Protein AF-A0A7W1CED3-F1 (afdb_monomer)

Foldseek 3Di:
DDDDDDDDDDPPPDDPVVVVVVVVVVVVVVVCVVCVVVVLVPDDPVVSVVVVVVCVPVVDPD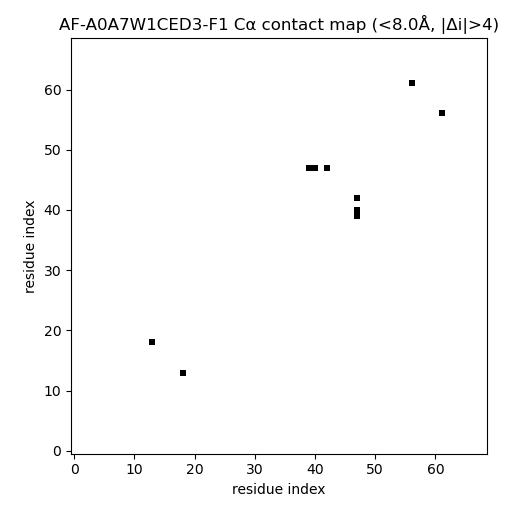PDPDPDD

Structure (mmCIF, N/CA/C/O backbone):
data_AF-A0A7W1CED3-F1
#
_entry.id   AF-A0A7W1CED3-F1
#
loop_
_atom_site.group_PDB
_atom_site.id
_atom_site.type_symbol
_atom_site.label_atom_id
_atom_site.label_alt_id
_atom_site.label_comp_id
_atom_site.label_asym_id
_atom_site.label_entity_id
_atom_site.label_seq_id
_atom_site.pdbx_PDB_ins_code
_atom_site.Cartn_x
_atom_site.Cartn_y
_atom_site.Cartn_z
_atom_site.occupancy
_atom_site.B_iso_or_equiv
_atom_site.auth_seq_id
_atom_site.auth_comp_id
_atom_site.auth_asym_id
_atom_site.auth_atom_id
_atom_site.pdbx_PDB_model_num
ATOM 1 N N . MET A 1 1 ? 53.676 -16.692 15.571 1.00 47.94 1 MET A N 1
ATOM 2 C CA . MET A 1 1 ? 52.768 -17.433 14.669 1.00 47.94 1 MET A CA 1
ATOM 3 C C . MET A 1 1 ? 51.443 -16.683 14.613 1.00 47.94 1 MET A C 1
ATOM 5 O O . MET A 1 1 ? 50.813 -16.531 15.650 1.00 47.94 1 MET A O 1
ATOM 9 N N . GLN A 1 2 ? 51.067 -16.116 13.463 1.00 56.16 2 GLN A N 1
ATOM 10 C CA . GLN A 1 2 ? 49.796 -15.392 13.317 1.00 56.16 2 GLN A CA 1
ATOM 11 C C . GLN A 1 2 ? 48.638 -16.396 13.256 1.00 56.16 2 GLN A C 1
ATOM 13 O O . GLN A 1 2 ? 48.618 -17.266 12.387 1.00 56.16 2 GLN A O 1
ATOM 18 N N . GLY A 1 3 ? 47.684 -16.288 14.183 1.00 70.06 3 GLY A N 1
ATOM 19 C CA . GLY A 1 3 ? 46.478 -17.113 14.191 1.00 70.06 3 GLY A CA 1
ATOM 20 C C . GLY A 1 3 ? 45.625 -16.826 12.957 1.00 70.06 3 GLY A C 1
ATOM 21 O O . GLY A 1 3 ? 45.011 -15.765 12.846 1.00 70.06 3 GLY A O 1
ATOM 22 N N . LYS A 1 4 ? 45.598 -17.763 12.009 1.00 69.31 4 LYS A N 1
ATOM 23 C CA . LYS A 1 4 ? 44.738 -17.689 10.825 1.00 69.31 4 LYS A CA 1
ATOM 24 C C . LYS A 1 4 ? 43.290 -17.849 11.303 1.00 69.31 4 LYS A C 1
ATOM 26 O O . LYS A 1 4 ? 42.950 -18.886 11.860 1.00 69.31 4 LYS A O 1
ATOM 31 N N . LYS A 1 5 ? 42.449 -16.818 11.159 1.00 69.88 5 LYS A N 1
ATOM 32 C CA . LYS A 1 5 ? 41.037 -16.873 11.583 1.00 69.88 5 LYS A CA 1
ATOM 33 C C . LYS A 1 5 ? 40.302 -17.941 10.756 1.00 69.88 5 LYS A C 1
ATOM 35 O O . LYS A 1 5 ? 40.146 -17.763 9.554 1.00 69.88 5 LYS A O 1
ATOM 40 N N . THR A 1 6 ? 39.880 -19.041 11.381 1.00 73.31 6 THR A N 1
ATOM 41 C CA . THR A 1 6 ? 39.278 -20.216 10.709 1.00 73.31 6 THR A CA 1
ATOM 42 C C . THR A 1 6 ? 37.755 -20.305 10.813 1.00 73.31 6 THR A C 1
ATOM 44 O O . THR A 1 6 ? 37.166 -21.224 10.254 1.00 73.31 6 THR A O 1
ATOM 47 N N . GLY A 1 7 ? 37.085 -19.369 11.485 1.00 70.75 7 GLY A N 1
ATOM 48 C CA . GLY A 1 7 ? 35.636 -19.452 11.663 1.00 70.7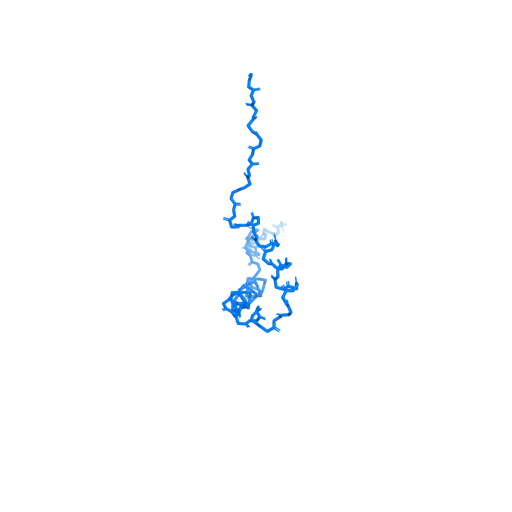5 7 GLY A CA 1
ATOM 49 C C . GLY A 1 7 ? 35.028 -18.118 12.054 1.00 70.75 7 GLY A C 1
ATOM 50 O O . GLY A 1 7 ? 35.143 -17.683 13.194 1.00 70.75 7 GLY A O 1
ATOM 51 N N . GLY A 1 8 ? 34.388 -17.462 11.094 1.00 76.62 8 GLY A N 1
ATOM 52 C CA . GLY A 1 8 ? 33.615 -16.243 11.291 1.00 76.62 8 GLY A CA 1
ATOM 53 C C . GLY A 1 8 ? 32.452 -16.205 10.308 1.00 76.62 8 GLY A C 1
ATOM 54 O O . GLY A 1 8 ? 32.391 -17.002 9.373 1.00 76.62 8 GLY A O 1
ATOM 55 N N . ARG A 1 9 ? 31.510 -15.284 10.517 1.00 76.31 9 ARG A N 1
ATOM 56 C CA . ARG A 1 9 ? 30.371 -15.117 9.609 1.00 76.31 9 ARG A CA 1
ATOM 57 C C . ARG A 1 9 ? 30.880 -14.757 8.207 1.00 76.31 9 ARG A C 1
ATOM 59 O O . ARG A 1 9 ? 31.616 -13.784 8.056 1.00 76.31 9 ARG A O 1
ATOM 66 N N . VAL A 1 10 ? 30.477 -15.531 7.200 1.00 78.12 10 VAL A N 1
ATOM 67 C CA . VAL A 1 10 ? 30.857 -15.293 5.801 1.00 78.12 10 VAL A CA 1
ATOM 68 C C . VAL A 1 10 ? 30.264 -13.960 5.336 1.00 78.12 10 VAL A C 1
ATOM 70 O O . VAL A 1 10 ? 29.100 -13.641 5.607 1.00 78.12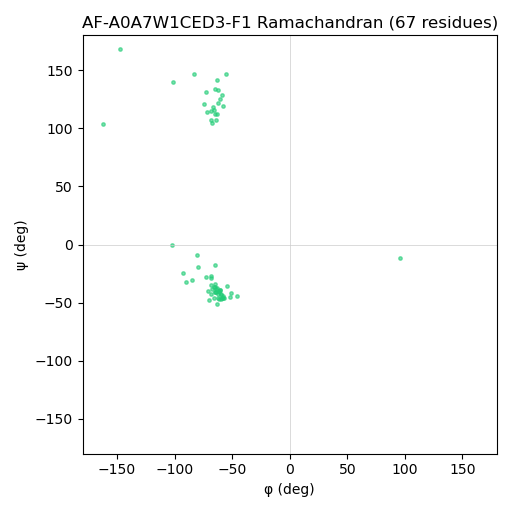 10 VAL A O 1
ATOM 73 N N . ALA A 1 11 ? 31.079 -13.143 4.668 1.00 68.44 11 ALA A N 1
ATOM 74 C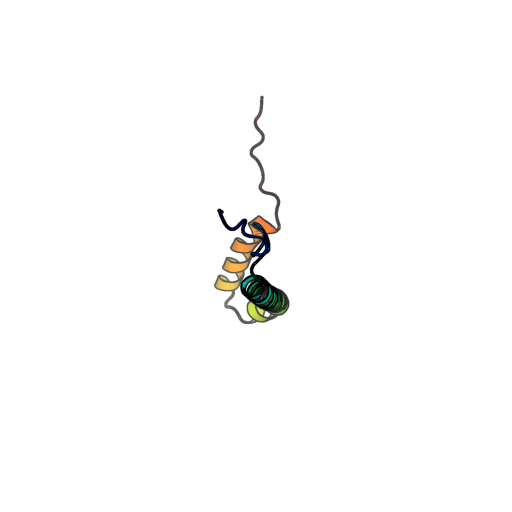 CA . ALA A 1 11 ? 30.614 -11.897 4.074 1.00 68.44 11 ALA A CA 1
ATOM 75 C C . ALA A 1 11 ? 29.490 -12.201 3.070 1.00 68.44 11 ALA A C 1
ATOM 77 O O . ALA A 1 11 ? 29.621 -13.087 2.232 1.00 68.44 11 ALA A O 1
ATOM 78 N N . GLY A 1 12 ? 28.361 -11.504 3.198 1.00 72.88 12 GLY A N 1
ATOM 79 C CA . GLY A 1 12 ? 27.166 -11.755 2.389 1.00 72.88 12 GLY A CA 1
ATOM 80 C C . GLY A 1 12 ? 26.115 -12.662 3.036 1.00 72.88 12 GLY A C 1
ATOM 81 O O . GLY A 1 12 ? 24.985 -12.672 2.560 1.00 72.88 12 GLY A O 1
ATOM 82 N N . THR A 1 13 ? 26.400 -13.354 4.152 1.00 76.75 13 THR A N 1
ATOM 83 C CA . THR A 1 13 ? 25.349 -14.095 4.873 1.00 76.75 13 THR A CA 1
ATOM 84 C C . THR A 1 13 ? 24.333 -13.104 5.458 1.00 76.75 13 THR A C 1
ATOM 86 O O . THR A 1 13 ? 24.710 -12.307 6.323 1.00 76.75 13 THR A O 1
ATOM 89 N N . PRO A 1 14 ? 23.061 -13.105 5.027 1.00 74.81 14 PRO A N 1
ATOM 90 C CA . PRO A 1 14 ? 22.073 -12.169 5.547 1.00 74.81 14 PRO A CA 1
ATOM 91 C C . PRO A 1 14 ? 21.855 -12.406 7.045 1.00 74.81 14 PRO A C 1
ATOM 93 O O . PRO A 1 14 ? 21.851 -13.542 7.518 1.00 74.81 14 PRO A O 1
ATOM 96 N N . ASN A 1 15 ? 21.680 -11.327 7.810 1.00 79.75 15 ASN A N 1
ATOM 97 C CA . ASN A 1 15 ? 21.399 -11.438 9.238 1.00 79.75 15 ASN A CA 1
ATOM 98 C C . ASN A 1 15 ? 20.013 -12.078 9.427 1.00 79.75 15 ASN A C 1
ATOM 100 O O . ASN A 1 15 ? 19.011 -11.511 8.984 1.00 79.75 15 ASN A O 1
ATOM 104 N N . ARG A 1 16 ? 19.961 -13.245 10.078 1.00 79.75 16 ARG A N 1
ATOM 105 C CA . ARG A 1 16 ? 18.734 -14.024 10.295 1.00 79.75 16 ARG A CA 1
ATOM 106 C C . ARG A 1 16 ? 17.615 -13.185 10.915 1.00 79.75 16 ARG A C 1
ATOM 108 O O . ARG A 1 16 ? 16.519 -13.181 10.368 1.00 79.75 16 ARG A O 1
ATOM 115 N N . LEU A 1 17 ? 17.926 -12.388 11.940 1.00 77.06 17 LEU A N 1
ATOM 116 C CA . LEU A 1 17 ? 16.957 -11.499 12.588 1.00 77.06 17 LEU A CA 1
ATOM 117 C C . LEU A 1 17 ? 16.365 -10.488 11.594 1.00 77.06 17 LEU A C 1
ATOM 119 O O . LEU A 1 17 ? 15.158 -10.289 11.534 1.00 77.06 17 LEU A O 1
ATOM 123 N N . THR A 1 18 ? 17.203 -9.890 10.740 1.00 81.38 18 THR A N 1
ATOM 124 C CA . THR A 1 18 ? 16.713 -8.952 9.713 1.00 81.38 18 THR A CA 1
ATOM 125 C C . THR A 1 18 ? 15.887 -9.641 8.632 1.00 81.38 18 THR A C 1
ATOM 127 O O . THR A 1 18 ? 15.028 -9.009 8.029 1.00 81.38 18 THR A O 1
ATOM 130 N N . LYS A 1 19 ? 16.150 -10.923 8.348 1.00 84.25 19 LYS A N 1
ATOM 131 C CA . LYS A 1 19 ? 15.352 -11.707 7.402 1.00 84.25 19 LYS A CA 1
ATOM 132 C C . LYS A 1 19 ? 13.971 -11.991 7.989 1.00 84.25 19 LYS A C 1
ATOM 134 O O . LYS A 1 19 ? 12.991 -11.728 7.311 1.00 84.25 19 LYS A O 1
ATOM 139 N N . GLU A 1 20 ? 13.910 -12.450 9.234 1.00 85.94 20 GLU A N 1
ATOM 140 C CA . GLU A 1 20 ? 12.656 -12.726 9.947 1.00 85.94 20 GLU A CA 1
ATOM 141 C C . GLU A 1 20 ? 11.792 -11.462 10.061 1.00 85.94 20 GLU A C 1
ATOM 143 O O . GLU A 1 20 ? 10.628 -11.485 9.670 1.00 85.94 20 GLU A O 1
ATOM 148 N N . LEU A 1 21 ? 12.379 -10.326 10.454 1.00 87.88 21 LEU A N 1
ATOM 149 C CA . LEU A 1 21 ? 11.667 -9.042 10.501 1.00 87.88 21 LEU A CA 1
ATOM 150 C C . LEU A 1 21 ? 11.151 -8.594 9.125 1.00 87.88 21 LEU A C 1
ATOM 152 O O . LEU A 1 21 ? 10.025 -8.112 9.025 1.00 87.88 21 LEU A O 1
ATOM 156 N N . ARG A 1 22 ? 11.938 -8.767 8.050 1.00 87.19 22 ARG A N 1
ATOM 157 C CA . ARG A 1 22 ? 11.471 -8.458 6.685 1.00 87.19 22 ARG A CA 1
ATOM 158 C C . ARG A 1 22 ? 10.321 -9.359 6.249 1.00 87.19 22 ARG A C 1
ATOM 160 O O . ARG A 1 22 ? 9.438 -8.873 5.553 1.00 87.19 22 ARG A O 1
ATOM 167 N N . THR A 1 23 ? 10.333 -10.635 6.630 1.00 91.19 23 THR A N 1
ATOM 168 C CA . THR A 1 23 ? 9.231 -11.558 6.335 1.00 91.19 23 THR A CA 1
ATOM 169 C C . THR A 1 23 ? 7.953 -11.098 7.025 1.00 91.19 23 THR A C 1
ATOM 171 O O . THR A 1 23 ? 6.958 -10.892 6.345 1.00 91.19 23 THR A O 1
ATOM 174 N N . VAL A 1 24 ? 8.005 -10.822 8.332 1.00 91.81 24 VAL A N 1
ATOM 175 C CA . VAL A 1 24 ? 6.837 -10.332 9.084 1.00 91.81 24 VAL A CA 1
ATOM 176 C C . VAL A 1 24 ? 6.286 -9.046 8.469 1.00 91.81 24 VAL A C 1
ATOM 178 O O . VAL A 1 24 ? 5.088 -8.940 8.232 1.00 91.81 24 VAL A O 1
ATOM 181 N N . LEU A 1 25 ? 7.156 -8.086 8.143 1.00 88.56 25 LEU A N 1
ATOM 182 C CA . LEU A 1 25 ? 6.734 -6.832 7.517 1.00 88.56 25 LEU A CA 1
ATOM 183 C C . LEU A 1 25 ? 6.080 -7.060 6.146 1.00 88.56 25 LEU A C 1
ATOM 185 O O . LEU A 1 25 ? 5.062 -6.445 5.841 1.00 88.56 25 LEU A O 1
ATOM 189 N N . ARG A 1 26 ? 6.654 -7.943 5.320 1.00 89.62 26 ARG A N 1
ATOM 190 C CA . ARG A 1 26 ? 6.082 -8.313 4.020 1.00 89.62 26 ARG A CA 1
ATOM 191 C C . ARG A 1 26 ? 4.685 -8.898 4.189 1.00 89.62 26 ARG A C 1
ATOM 193 O O . ARG A 1 26 ? 3.790 -8.512 3.446 1.00 89.62 26 ARG A O 1
ATOM 200 N N . ASP A 1 27 ? 4.521 -9.811 5.136 1.00 93.00 27 ASP A N 1
ATOM 201 C CA . ASP A 1 27 ? 3.258 -10.512 5.351 1.00 93.00 27 ASP A CA 1
ATOM 202 C C . ASP A 1 27 ? 2.177 -9.544 5.859 1.00 93.00 27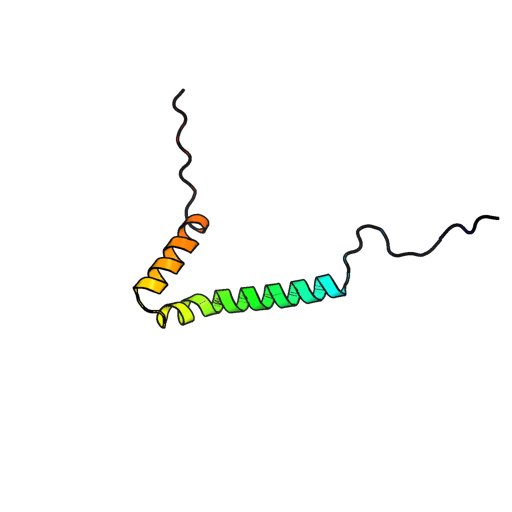 ASP A C 1
ATOM 204 O O . ASP A 1 27 ? 1.045 -9.590 5.386 1.00 93.00 27 ASP A O 1
ATOM 208 N N . MET A 1 28 ? 2.540 -8.595 6.730 1.00 89.94 28 MET A N 1
ATOM 209 C CA . MET A 1 28 ? 1.638 -7.518 7.159 1.00 89.94 28 MET A CA 1
ATOM 210 C C . MET A 1 28 ? 1.206 -6.622 5.994 1.00 89.94 28 MET A C 1
ATOM 212 O O . MET A 1 28 ? 0.025 -6.323 5.862 1.00 89.94 28 MET A O 1
ATOM 216 N N . ILE A 1 29 ? 2.143 -6.206 5.136 1.00 88.00 29 ILE A N 1
ATOM 217 C CA . ILE A 1 29 ? 1.821 -5.379 3.964 1.00 88.00 29 ILE A CA 1
ATOM 218 C C . ILE A 1 29 ? 0.916 -6.146 2.994 1.00 88.00 29 ILE A C 1
ATOM 220 O O . ILE A 1 29 ? -0.016 -5.563 2.453 1.00 88.00 29 ILE A O 1
ATOM 224 N N . ALA A 1 30 ? 1.166 -7.439 2.773 1.00 90.31 30 ALA A N 1
ATOM 225 C CA . ALA A 1 30 ? 0.318 -8.267 1.919 1.00 90.31 30 ALA A CA 1
ATOM 226 C C . ALA A 1 30 ? -1.116 -8.357 2.464 1.00 90.31 30 ALA A C 1
ATOM 228 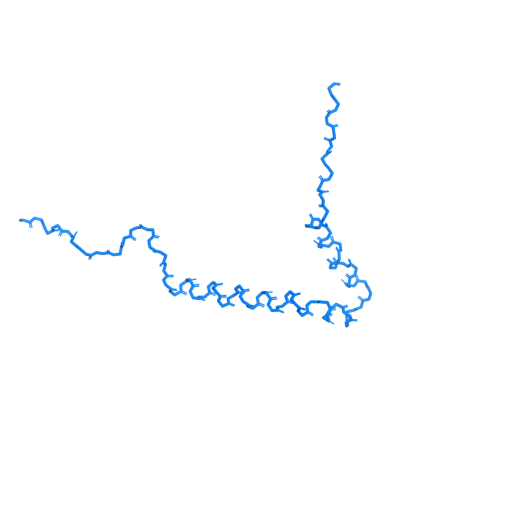O O . ALA A 1 30 ? -2.060 -8.111 1.722 1.00 90.31 30 ALA A O 1
ATOM 229 N N . ALA A 1 31 ? -1.269 -8.612 3.766 1.00 91.62 31 ALA A N 1
ATOM 230 C CA . ALA A 1 31 ? -2.578 -8.641 4.411 1.00 91.62 31 ALA A CA 1
ATOM 231 C C . ALA A 1 31 ? -3.310 -7.288 4.317 1.00 91.62 31 ALA A C 1
ATOM 233 O O . ALA A 1 31 ? -4.514 -7.253 4.079 1.00 91.62 31 ALA A O 1
ATOM 234 N N . GLU A 1 32 ? -2.587 -6.174 4.455 1.00 88.94 32 GLU A N 1
ATOM 235 C CA . GLU A 1 32 ? -3.163 -4.835 4.297 1.00 88.94 32 GLU A CA 1
ATOM 236 C C . GLU A 1 32 ? -3.635 -4.584 2.857 1.00 88.94 32 GLU A C 1
ATOM 238 O O . GLU A 1 32 ? -4.710 -4.030 2.649 1.00 88.94 32 GLU A O 1
ATOM 243 N N . LEU A 1 33 ? -2.865 -5.024 1.854 1.00 88.75 33 LEU A N 1
ATOM 244 C CA . LEU A 1 33 ? -3.254 -4.922 0.443 1.00 88.75 33 LEU A CA 1
ATOM 245 C C . LEU A 1 33 ? -4.519 -5.735 0.132 1.00 88.75 33 LEU A C 1
ATOM 247 O O . LEU A 1 33 ? -5.354 -5.267 -0.641 1.00 88.75 33 LEU A O 1
ATOM 251 N N . ASP A 1 34 ? -4.681 -6.905 0.752 1.00 92.00 34 ASP A N 1
ATOM 252 C CA . ASP A 1 34 ? -5.885 -7.732 0.608 1.00 92.00 34 ASP A CA 1
ATOM 253 C C . ASP A 1 34 ? -7.115 -7.077 1.264 1.00 92.00 34 ASP A C 1
ATOM 255 O O . ASP A 1 34 ? -8.227 -7.176 0.743 1.00 92.00 34 ASP A O 1
ATOM 259 N N . ALA A 1 35 ? -6.929 -6.372 2.386 1.00 91.06 35 ALA A N 1
ATOM 260 C CA . ALA A 1 35 ? -7.996 -5.655 3.092 1.00 91.06 35 ALA A CA 1
ATOM 261 C C . ALA A 1 35 ? -8.348 -4.292 2.464 1.00 91.06 35 ALA A C 1
ATOM 263 O O . ALA A 1 35 ? -9.438 -3.760 2.689 1.00 91.06 35 ALA A O 1
ATOM 264 N N . LEU A 1 36 ? -7.443 -3.740 1.656 1.00 88.38 36 LEU A N 1
ATOM 265 C CA . LEU A 1 36 ? -7.500 -2.395 1.084 1.00 88.38 36 LEU A CA 1
ATOM 266 C C . LEU A 1 36 ? -8.826 -2.051 0.374 1.00 88.38 36 LEU A C 1
ATOM 268 O O . LEU A 1 36 ? -9.316 -0.940 0.587 1.00 88.38 36 LEU A O 1
ATOM 272 N N . PRO A 1 37 ? -9.457 -2.945 -0.419 1.00 87.00 37 PRO A N 1
ATOM 273 C CA . PRO A 1 37 ? -10.760 -2.671 -1.031 1.00 87.00 37 PRO A CA 1
ATOM 274 C C . PRO A 1 37 ? -11.844 -2.353 0.005 1.00 87.00 37 PRO A C 1
ATOM 276 O O . PRO A 1 37 ? -12.541 -1.349 -0.125 1.00 87.00 37 PRO A O 1
ATOM 279 N N . THR A 1 38 ? -11.918 -3.145 1.076 1.00 91.25 38 THR A N 1
ATOM 280 C CA . THR A 1 38 ? -12.869 -2.960 2.179 1.00 91.25 38 THR A CA 1
ATOM 281 C C . THR A 1 38 ? -12.598 -1.653 2.925 1.00 91.25 38 THR A C 1
ATOM 283 O O . THR A 1 38 ? -13.519 -0.907 3.252 1.00 91.25 38 THR A O 1
ATOM 286 N N . THR A 1 39 ? -11.326 -1.320 3.157 1.00 87.81 39 THR A N 1
ATOM 287 C CA . THR A 1 39 ? -10.937 -0.064 3.815 1.00 87.81 39 THR A CA 1
ATOM 288 C C . THR A 1 39 ? -11.297 1.157 2.958 1.00 87.81 39 THR A C 1
ATOM 290 O O . THR A 1 39 ? -11.737 2.181 3.481 1.00 87.81 39 THR A O 1
ATOM 293 N N . LEU A 1 40 ? -11.171 1.048 1.629 1.00 88.31 40 LEU A N 1
ATOM 294 C CA . LEU A 1 40 ? -11.550 2.095 0.672 1.00 88.31 40 LEU A CA 1
ATOM 295 C C . LEU A 1 40 ? -13.059 2.337 0.588 1.00 88.31 40 LEU A C 1
ATOM 297 O O . LEU A 1 40 ? -13.473 3.452 0.264 1.00 88.31 40 LEU A O 1
ATOM 301 N N . GLU A 1 41 ? -13.890 1.339 0.875 1.00 88.31 41 GLU A N 1
ATOM 302 C CA . GLU A 1 41 ? -15.348 1.505 0.898 1.00 88.31 41 GLU A CA 1
ATOM 303 C C . GLU A 1 41 ? -15.810 2.455 2.009 1.00 88.31 41 GLU A C 1
ATOM 305 O O . GLU A 1 41 ? -16.751 3.221 1.799 1.00 88.31 41 GLU A O 1
ATOM 310 N N . GLY A 1 42 ? -15.113 2.460 3.151 1.00 89.25 42 GLY A N 1
ATOM 311 C CA . GLY A 1 42 ? -15.415 3.323 4.297 1.00 89.25 42 GLY A CA 1
ATOM 312 C C . GLY A 1 42 ? -14.890 4.760 4.189 1.00 89.25 42 GLY A C 1
ATOM 313 O O . GLY A 1 42 ? -15.231 5.598 5.023 1.00 89.25 42 GLY A O 1
ATOM 314 N N . LEU A 1 43 ? -14.066 5.065 3.184 1.00 89.81 43 LEU A N 1
ATOM 315 C CA . LEU A 1 43 ? -13.444 6.379 3.025 1.00 89.81 43 LEU A CA 1
ATOM 316 C C . LEU A 1 43 ? -14.374 7.385 2.320 1.00 89.81 43 LEU A C 1
ATOM 318 O O . LEU A 1 43 ? -15.116 7.020 1.398 1.00 89.81 43 LEU A O 1
ATOM 322 N N . PRO A 1 44 ? -14.303 8.684 2.675 1.00 92.19 44 PRO A N 1
ATOM 323 C CA . PRO A 1 44 ? -15.007 9.730 1.947 1.00 92.19 44 PRO A CA 1
ATOM 324 C C . PRO A 1 44 ? -14.648 9.717 0.451 1.00 92.19 44 PRO A C 1
ATOM 326 O O . PRO A 1 44 ? -13.494 9.459 0.091 1.00 92.19 44 PRO A O 1
ATOM 329 N N . PRO A 1 45 ? -15.585 10.075 -0.450 1.00 88.12 45 PRO A N 1
ATOM 330 C CA . PRO A 1 45 ? -15.374 9.961 -1.895 1.00 88.12 45 PRO A CA 1
ATOM 331 C C . PRO A 1 45 ? -14.110 10.663 -2.409 1.00 88.12 45 PRO A C 1
ATOM 333 O O . PRO A 1 45 ? -13.453 10.158 -3.317 1.00 88.12 45 PRO A O 1
ATOM 336 N N . LYS A 1 46 ? -13.757 11.808 -1.812 1.00 90.81 46 LYS A N 1
ATOM 337 C CA . LYS A 1 46 ? -12.573 12.595 -2.176 1.00 90.81 46 LYS A CA 1
ATOM 338 C C . LYS A 1 46 ? -11.268 11.883 -1.812 1.00 90.81 46 LYS A C 1
ATOM 340 O O . LYS A 1 46 ? -10.350 11.867 -2.620 1.00 90.81 46 LYS A O 1
ATOM 345 N N . GLU A 1 47 ? -11.197 11.276 -0.631 1.00 91.69 47 GLU A N 1
ATOM 346 C CA . GLU A 1 47 ? -10.005 10.562 -0.157 1.00 91.69 47 GLU A CA 1
ATOM 347 C C . GLU A 1 47 ? -9.797 9.261 -0.930 1.00 91.69 47 GLU A C 1
ATOM 349 O O . GLU A 1 47 ? -8.684 8.961 -1.359 1.00 91.69 47 GLU A O 1
ATOM 354 N N . ARG A 1 48 ? -10.888 8.541 -1.216 1.00 89.62 48 ARG A N 1
ATOM 355 C CA . ARG A 1 48 ? -10.861 7.356 -2.079 1.00 89.62 48 ARG A CA 1
ATOM 356 C C . ARG A 1 48 ? -10.319 7.679 -3.473 1.00 89.62 48 ARG A C 1
ATOM 358 O O . ARG A 1 48 ? -9.480 6.942 -3.983 1.00 89.62 48 ARG A O 1
ATOM 365 N N . LEU A 1 49 ? -10.762 8.784 -4.078 1.00 89.81 49 LEU A N 1
ATOM 366 C CA . LEU A 1 49 ? -10.252 9.227 -5.379 1.00 89.81 49 LEU A CA 1
ATOM 367 C C . LEU A 1 49 ? -8.746 9.526 -5.320 1.00 89.81 49 LEU A C 1
ATOM 369 O O . LEU A 1 49 ? -8.005 9.151 -6.225 1.00 89.81 49 LEU A O 1
ATOM 373 N N . ASP A 1 50 ? -8.290 10.146 -4.233 1.00 92.62 50 ASP A N 1
ATOM 374 C CA . ASP A 1 50 ? -6.887 10.507 -4.022 1.00 92.62 50 ASP A CA 1
ATOM 375 C C . ASP A 1 50 ? -5.974 9.270 -3.934 1.00 92.62 50 ASP A C 1
ATOM 377 O O . ASP A 1 50 ? -4.871 9.258 -4.486 1.00 92.62 50 ASP A O 1
ATOM 381 N N . VAL A 1 51 ? -6.446 8.191 -3.296 1.00 90.56 51 VAL A N 1
ATOM 382 C CA . VAL A 1 51 ? -5.743 6.896 -3.278 1.00 90.56 51 VAL A CA 1
ATOM 383 C C . VAL A 1 51 ? -5.682 6.288 -4.679 1.00 90.56 51 VAL A C 1
ATOM 385 O O . VAL A 1 51 ? -4.611 5.871 -5.119 1.00 90.56 51 VAL A O 1
ATOM 388 N N . VAL A 1 52 ? -6.793 6.291 -5.419 1.00 88.06 52 VAL A N 1
ATOM 389 C CA . VAL A 1 52 ? -6.841 5.764 -6.795 1.00 88.06 52 VAL A CA 1
ATOM 390 C C . VAL A 1 52 ? -5.872 6.517 -7.714 1.00 88.06 52 VAL A C 1
ATOM 392 O O . VAL A 1 52 ? -5.131 5.886 -8.466 1.00 88.06 52 VAL A O 1
ATOM 395 N N . ILE A 1 53 ? -5.799 7.848 -7.613 1.00 90.12 53 ILE A N 1
ATOM 396 C CA . ILE A 1 53 ? -4.841 8.681 -8.363 1.00 90.12 53 ILE A CA 1
ATOM 397 C C . ILE A 1 53 ? -3.392 8.305 -8.039 1.00 90.12 53 ILE A C 1
ATOM 399 O O . ILE A 1 53 ? -2.555 8.270 -8.939 1.00 90.12 53 ILE A O 1
ATOM 403 N N . LYS A 1 54 ? -3.080 7.992 -6.779 1.00 89.81 54 LYS A N 1
ATOM 404 C CA . LYS A 1 54 ? -1.730 7.572 -6.367 1.00 89.81 54 LYS A CA 1
ATOM 405 C C . LYS A 1 54 ? -1.380 6.154 -6.829 1.00 89.81 54 LYS A C 1
ATOM 407 O O . LYS A 1 54 ? -0.202 5.879 -7.043 1.00 89.81 54 LYS A O 1
ATOM 412 N N . LEU A 1 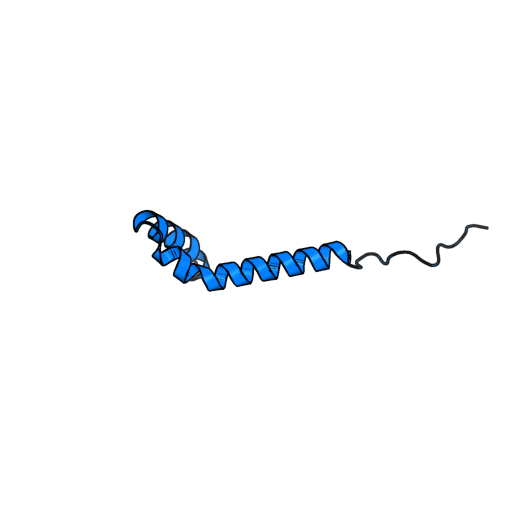55 ? -2.369 5.275 -7.010 1.00 87.50 55 LEU A N 1
ATOM 413 C CA . LEU A 1 55 ? -2.179 3.900 -7.495 1.00 87.50 55 LEU A CA 1
ATOM 414 C C . LEU A 1 55 ? -2.128 3.797 -9.029 1.00 87.50 55 LEU A C 1
ATOM 416 O O . LEU A 1 55 ? -1.404 2.961 -9.568 1.00 87.50 55 LEU A O 1
ATOM 420 N N . LEU A 1 56 ? -2.828 4.684 -9.739 1.00 87.62 56 LEU A N 1
ATOM 421 C CA . LEU A 1 56 ? -2.889 4.752 -11.205 1.00 87.62 56 LEU A CA 1
ATOM 422 C C . LEU A 1 56 ? -1.522 4.638 -11.923 1.00 87.62 56 LEU A C 1
ATOM 424 O O . LEU A 1 56 ? -1.438 3.865 -12.879 1.00 87.62 56 LEU A O 1
ATOM 428 N N . PRO A 1 57 ? -0.435 5.310 -11.485 1.00 87.50 57 PRO A N 1
ATOM 429 C CA . PRO A 1 57 ? 0.885 5.224 -12.119 1.00 87.50 57 PRO A CA 1
ATOM 430 C C . PRO A 1 57 ? 1.548 3.845 -12.048 1.00 87.50 57 PRO A C 1
ATOM 432 O O . PRO A 1 57 ? 2.517 3.606 -12.767 1.00 87.50 57 PRO A O 1
ATOM 435 N N . PHE A 1 58 ? 1.085 2.976 -11.149 1.00 85.75 58 PHE A N 1
ATOM 436 C CA . PHE A 1 58 ? 1.586 1.611 -11.002 1.00 85.75 58 PHE A CA 1
ATOM 437 C C . PHE A 1 58 ? 0.767 0.611 -11.826 1.00 85.75 58 PHE A C 1
ATOM 439 O O . PHE A 1 58 ? 1.287 -0.438 -12.196 1.00 85.75 58 PHE A O 1
ATOM 446 N N . CYS A 1 59 ? -0.491 0.936 -12.136 1.00 82.19 59 CYS A N 1
ATOM 447 C CA . CYS A 1 59 ? -1.370 0.108 -12.964 1.00 82.19 59 CYS A CA 1
ATOM 448 C C . CYS A 1 59 ? -1.264 0.441 -14.455 1.00 82.19 59 CYS A C 1
ATOM 450 O O . CYS A 1 59 ? -1.449 -0.436 -15.297 1.00 82.19 59 CYS A O 1
ATOM 452 N N . LEU A 1 60 ? -0.996 1.705 -14.788 1.00 81.31 60 LEU A N 1
ATOM 453 C CA . LEU A 1 60 ? -0.901 2.162 -16.167 1.00 81.31 60 LEU A CA 1
ATOM 454 C C . LEU A 1 60 ? 0.560 2.313 -16.600 1.00 81.31 60 LEU A C 1
ATOM 456 O O . LEU A 1 60 ? 1.380 2.840 -15.843 1.00 81.31 60 LEU A O 1
ATOM 460 N N . PRO A 1 61 ? 0.903 1.915 -17.836 1.00 80.12 61 PRO A N 1
ATOM 461 C CA . PRO A 1 61 ? 2.204 2.229 -18.397 1.00 80.12 61 PRO A CA 1
ATOM 462 C C . PRO A 1 61 ? 2.353 3.749 -18.505 1.00 80.12 61 PRO A C 1
ATOM 464 O O . PRO A 1 61 ? 1.464 4.445 -19.001 1.00 80.12 61 PRO A O 1
ATOM 467 N N . LYS A 1 62 ? 3.494 4.279 -18.054 1.00 74.56 62 LYS A N 1
ATOM 468 C CA . LYS A 1 62 ? 3.817 5.689 -18.279 1.00 74.56 62 LYS A CA 1
ATOM 469 C C . LYS A 1 62 ? 3.914 5.922 -19.783 1.00 74.56 62 LYS A C 1
ATOM 471 O O . LYS A 1 62 ? 4.706 5.270 -20.461 1.00 74.56 62 LYS A O 1
ATOM 476 N N . VAL A 1 63 ? 3.100 6.839 -20.295 1.00 72.44 63 VAL A N 1
ATOM 477 C CA . VAL A 1 63 ? 3.149 7.233 -21.702 1.00 72.44 63 VAL A CA 1
ATOM 478 C C . VAL A 1 63 ? 4.476 7.954 -21.919 1.00 72.44 63 VAL A C 1
ATOM 480 O O . VAL A 1 63 ? 4.670 9.075 -21.454 1.00 72.44 63 VAL A O 1
ATOM 483 N N . ASN A 1 64 ? 5.427 7.279 -22.561 1.00 69.75 64 ASN A N 1
ATOM 484 C CA . ASN A 1 64 ? 6.685 7.902 -22.950 1.00 69.75 64 ASN A CA 1
ATOM 485 C C . ASN A 1 64 ? 6.405 8.853 -24.116 1.00 69.75 64 ASN A C 1
ATOM 487 O O . ASN A 1 64 ? 5.742 8.467 -25.078 1.00 69.75 64 ASN A O 1
ATOM 491 N N . ALA A 1 65 ? 6.903 10.087 -24.032 1.00 71.62 65 ALA A N 1
ATOM 492 C CA . ALA A 1 65 ? 6.849 11.010 -25.156 1.00 71.62 65 ALA A CA 1
ATOM 493 C C . ALA A 1 65 ? 7.575 10.369 -26.346 1.00 71.62 65 ALA A C 1
ATOM 495 O O . ALA A 1 65 ? 8.757 10.030 -26.246 1.00 71.62 65 ALA A O 1
ATOM 496 N N . VAL A 1 66 ? 6.856 10.163 -27.449 1.00 71.50 66 VAL A N 1
ATOM 497 C CA . VAL A 1 66 ? 7.450 9.676 -28.693 1.00 71.50 66 VAL A CA 1
ATOM 498 C C . VAL A 1 66 ? 8.412 10.760 -29.166 1.00 71.50 66 VAL A C 1
ATOM 500 O O . VAL A 1 66 ? 7.984 11.864 -29.497 1.00 71.50 66 VAL A O 1
ATOM 503 N N . LYS A 1 67 ? 9.717 10.472 -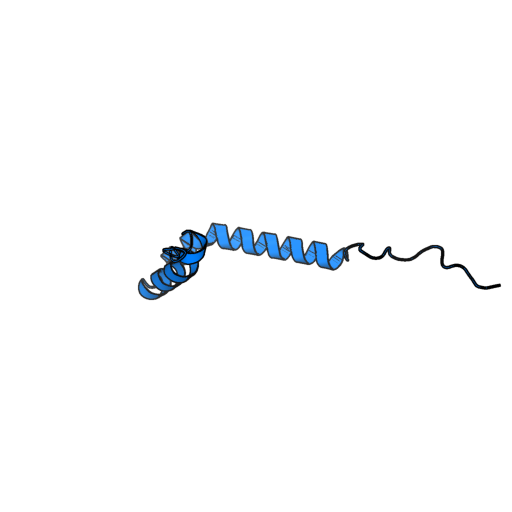29.149 1.00 61.00 67 LYS A N 1
ATOM 504 C CA . LYS A 1 67 ? 10.684 11.302 -29.864 1.00 61.00 67 LYS A CA 1
ATOM 505 C C . LYS A 1 67 ? 10.422 11.087 -31.349 1.00 61.00 67 LYS A C 1
ATOM 507 O O . LYS A 1 67 ? 10.667 9.999 -31.857 1.00 61.00 67 LYS A O 1
ATOM 512 N N . SER A 1 68 ? 9.852 12.089 -31.999 1.00 60.75 68 SER A N 1
ATOM 513 C CA . SER A 1 68 ? 9.857 12.197 -33.452 1.00 60.75 68 SER A CA 1
ATOM 514 C C . SER A 1 68 ? 11.277 12.558 -33.892 1.00 60.75 68 SER A C 1
ATOM 516 O O . SER A 1 68 ? 11.769 13.617 -33.492 1.00 60.75 68 SER A O 1
ATOM 518 N N . ASP A 1 69 ? 11.917 11.633 -34.613 1.00 54.00 69 ASP A N 1
ATOM 519 C CA . ASP A 1 69 ? 13.116 11.866 -35.438 1.00 54.00 69 ASP A CA 1
ATOM 520 C C . ASP A 1 69 ? 12.867 12.953 -36.498 1.00 54.00 69 ASP A C 1
ATOM 522 O O . ASP A 1 69 ? 11.723 13.027 -37.013 1.00 54.00 69 ASP A O 1
#

Sequence (69 aa):
M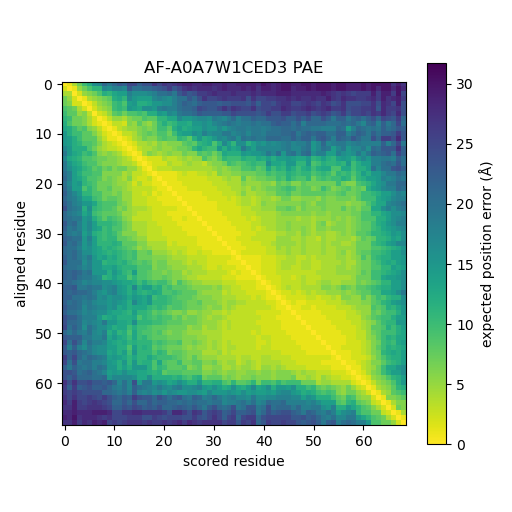QGKKTGGRVAGTPNRLTKELRTVLRDMIAAELDALPTTLEGLPPKERLDVVIKLLPFCLPKVNAVKSD

Radius of gyration: 23.45 Å; Cα contacts (8 Å, |Δi|>4): 5; chains: 1; bounding box: 68×33×50 Å

pLDDT: mean 81.89, std 10.37, range [47.94, 93.0]

Solvent-accessible surface area (backbone atoms only — not comparable to full-atom values): 4538 Å² total; per-residue (Å²): 134,85,83,76,87,86,82,74,86,60,89,84,66,75,58,63,70,61,50,55,53,50,49,55,52,50,53,52,50,51,53,49,61,72,45,39,67,66,58,46,69,76,42,58,73,69,59,40,50,53,52,50,63,69,47,43,72,79,78,42,81,79,83,72,82,78,79,79,129

Secondary structure (DSSP, 8-state):
--------PPTT---HHHHHHHHHHHHHHHHHHHHHHHHHHTS-HHHHHHHHHHHHHHHSPP-------

Mean predicted aligned error: 11.17 Å